Protein AF-A0A3M6VDS5-F1 (afdb_monomer_lite)

InterPro domains:
  IPR024435 Histidyl tRNA synthetase-related domain [PF12745] (3-62)

Sequence (66 aa):
MLLWGLGINARYLHPVLHLEGLDDYCAQQNIQWIVIVQNHMMREKQQVKIQAVNNHSDADVVTNVS

Structure (mmCIF, N/CA/C/O backbone):
data_AF-A0A3M6VDS5-F1
#
_entry.id   AF-A0A3M6VDS5-F1
#
loop_
_atom_site.group_PDB
_atom_site.id
_atom_site.type_symbol
_atom_site.label_atom_id
_atom_site.label_alt_id
_atom_site.label_comp_id
_atom_site.label_asym_id
_atom_site.label_entity_id
_atom_site.label_seq_id
_atom_site.pdbx_PDB_ins_code
_atom_site.Cartn_x
_atom_site.Cartn_y
_atom_site.Cartn_z
_atom_site.occupancy
_atom_site.B_iso_or_equiv
_atom_site.auth_seq_id
_atom_site.auth_comp_id
_atom_site.auth_asym_id
_atom_site.auth_atom_id
_atom_site.pdbx_PDB_model_num
ATOM 1 N N . MET A 1 1 ? -1.816 -8.033 9.423 1.00 62.06 1 MET A N 1
ATOM 2 C CA . MET A 1 1 ? -2.002 -9.437 8.987 1.00 62.06 1 MET A CA 1
ATOM 3 C C . MET A 1 1 ? -3.194 -9.657 8.053 1.00 62.06 1 MET A C 1
ATOM 5 O O . MET A 1 1 ? -3.185 -10.681 7.389 1.00 62.06 1 MET A O 1
ATOM 9 N N . LEU A 1 2 ? -4.171 -8.740 7.957 1.00 80.31 2 LEU A N 1
ATOM 10 C CA . LEU A 1 2 ? -5.381 -8.883 7.122 1.00 80.31 2 LEU A CA 1
ATOM 11 C C . LEU A 1 2 ? -5.112 -9.357 5.681 1.00 80.31 2 LEU A C 1
ATOM 13 O O . LEU A 1 2 ? -5.643 -10.383 5.276 1.00 80.31 2 LEU A O 1
ATOM 17 N N . LEU A 1 3 ? -4.233 -8.673 4.942 1.00 84.56 3 LEU A N 1
ATOM 18 C CA . LEU A 1 3 ? -3.927 -9.030 3.548 1.00 84.56 3 LEU A CA 1
ATOM 19 C C . LEU A 1 3 ? -3.327 -10.440 3.418 1.00 84.56 3 LEU A C 1
ATOM 21 O O . LEU A 1 3 ? -3.811 -11.245 2.628 1.00 84.56 3 LEU A O 1
ATOM 25 N N . TRP A 1 4 ? -2.336 -10.778 4.249 1.00 85.88 4 TRP A N 1
ATOM 26 C CA . TRP A 1 4 ? -1.740 -12.119 4.251 1.00 85.88 4 TRP A CA 1
ATOM 27 C C . TRP A 1 4 ? -2.739 -13.213 4.639 1.00 85.88 4 TRP A C 1
ATOM 29 O O . TRP A 1 4 ? -2.694 -14.298 4.071 1.00 85.88 4 TRP A O 1
ATOM 39 N N . GLY A 1 5 ? -3.664 -12.925 5.560 1.00 85.81 5 GLY A N 1
ATOM 40 C CA . GLY A 1 5 ? -4.739 -13.851 5.932 1.00 85.81 5 GLY A CA 1
ATOM 41 C C . GLY A 1 5 ? -5.701 -14.163 4.781 1.00 85.81 5 GLY A C 1
ATOM 42 O O . GLY A 1 5 ? -6.296 -15.234 4.763 1.00 85.81 5 GLY A O 1
ATOM 43 N N . LEU A 1 6 ? -5.803 -13.264 3.798 1.00 88.06 6 LEU A N 1
ATOM 44 C CA . LEU A 1 6 ? -6.581 -13.441 2.568 1.00 88.06 6 LEU A CA 1
ATOM 45 C C . LEU A 1 6 ? -5.747 -14.021 1.408 1.00 88.06 6 LEU A C 1
ATOM 47 O O . LEU A 1 6 ? -6.214 -14.058 0.274 1.00 88.06 6 LEU A O 1
ATOM 51 N N . GLY A 1 7 ? -4.504 -14.447 1.665 1.00 88.88 7 GLY A N 1
ATOM 52 C CA . GLY A 1 7 ? -3.596 -14.971 0.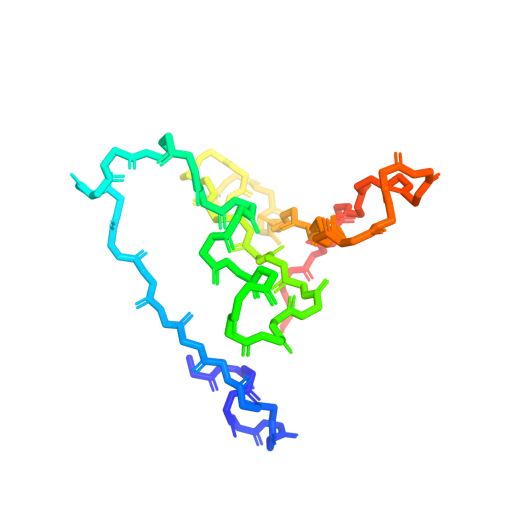639 1.00 88.88 7 GLY A CA 1
ATOM 53 C C . GLY A 1 7 ? -2.975 -13.898 -0.262 1.00 88.88 7 GLY A C 1
ATOM 54 O O . GLY A 1 7 ? -2.309 -14.229 -1.242 1.00 88.88 7 GLY A O 1
ATOM 55 N N . ILE A 1 8 ? -3.155 -12.613 0.061 1.00 89.31 8 ILE A N 1
ATOM 56 C CA . ILE A 1 8 ? -2.565 -11.508 -0.696 1.00 89.31 8 ILE A CA 1
ATOM 57 C C . ILE A 1 8 ? -1.105 -11.357 -0.272 1.00 89.31 8 ILE A C 1
ATOM 59 O O . ILE A 1 8 ? -0.799 -11.099 0.896 1.00 89.31 8 ILE A O 1
ATOM 63 N N . ASN A 1 9 ? -0.190 -11.490 -1.233 1.00 89.75 9 ASN A N 1
ATOM 64 C CA . ASN A 1 9 ? 1.228 -11.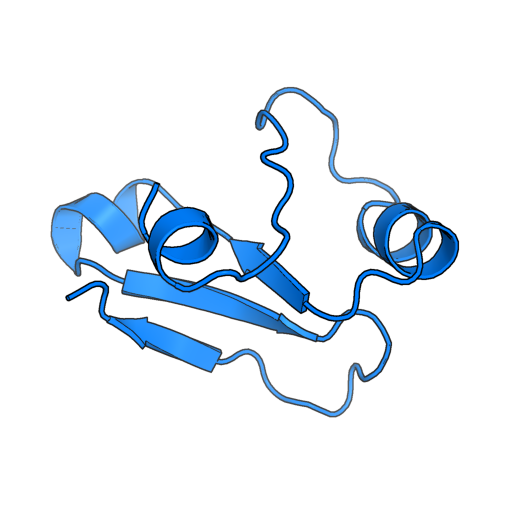257 -0.995 1.00 89.75 9 ASN A CA 1
ATOM 65 C C . ASN A 1 9 ? 1.490 -9.751 -0.861 1.00 89.75 9 ASN A C 1
ATOM 67 O O . ASN A 1 9 ? 1.461 -9.014 -1.843 1.00 89.75 9 ASN A O 1
ATOM 71 N N . ALA A 1 10 ? 1.731 -9.304 0.368 1.00 89.75 10 ALA A N 1
ATOM 72 C CA . ALA A 1 10 ? 2.048 -7.919 0.689 1.00 89.75 10 ALA A CA 1
ATOM 73 C C . ALA A 1 10 ? 3.428 -7.808 1.351 1.00 89.75 10 ALA A C 1
ATOM 75 O O . ALA A 1 10 ? 3.878 -8.722 2.045 1.00 89.75 10 ALA A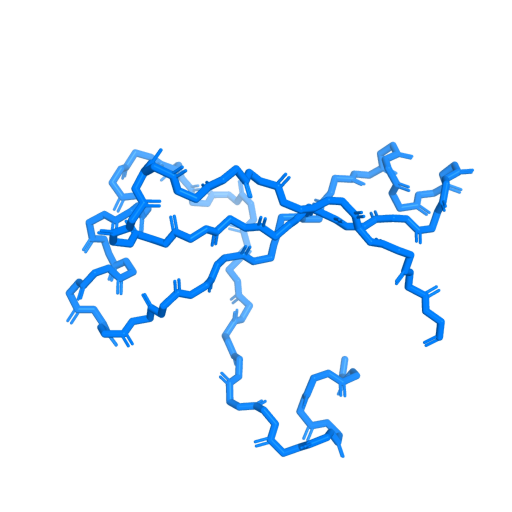 O 1
ATOM 76 N N . ARG A 1 11 ? 4.085 -6.658 1.188 1.00 88.62 11 ARG A N 1
ATOM 77 C CA . ARG A 1 11 ? 5.300 -6.292 1.928 1.00 88.62 11 ARG A CA 1
ATOM 78 C C . ARG A 1 11 ? 5.023 -5.032 2.738 1.00 88.62 11 ARG A C 1
ATOM 80 O O . ARG A 1 11 ? 4.375 -4.115 2.244 1.00 88.62 11 ARG A O 1
ATOM 87 N N . TYR A 1 12 ? 5.505 -4.997 3.977 1.00 87.06 12 TYR A N 1
ATOM 88 C CA . TYR A 1 12 ? 5.434 -3.805 4.816 1.00 87.06 12 TYR A CA 1
ATOM 89 C C . TYR A 1 12 ? 6.738 -3.016 4.699 1.00 87.06 12 TYR A C 1
ATOM 91 O O . TYR A 1 12 ? 7.815 -3.582 4.890 1.00 87.06 12 TYR A O 1
ATOM 99 N N . LEU A 1 13 ? 6.632 -1.719 4.411 1.00 84.44 13 LEU A N 1
ATOM 100 C CA . LEU A 1 13 ? 7.760 -0.793 4.363 1.00 84.44 13 LEU A CA 1
ATOM 101 C C . LEU A 1 13 ? 7.665 0.178 5.542 1.00 84.44 13 LEU A C 1
ATOM 103 O O . LEU A 1 13 ? 6.624 0.796 5.758 1.00 84.44 13 LEU A O 1
ATOM 107 N N . HIS A 1 14 ? 8.740 0.308 6.319 1.00 79.56 14 HIS A N 1
ATOM 108 C CA . HIS A 1 14 ? 8.753 1.213 7.466 1.00 79.56 14 HIS A CA 1
ATOM 109 C C . HIS A 1 14 ? 8.927 2.677 7.006 1.00 79.56 14 HIS A C 1
ATOM 111 O O . HIS A 1 14 ? 9.798 2.935 6.174 1.00 79.56 14 HIS A O 1
ATOM 117 N N . PRO A 1 15 ? 8.202 3.652 7.591 1.00 67.56 15 PRO A N 1
ATOM 118 C CA . PRO A 1 15 ? 8.191 5.066 7.171 1.00 67.56 15 PRO A CA 1
ATOM 119 C C . PRO A 1 15 ? 9.521 5.836 7.300 1.00 67.56 15 PRO A C 1
ATOM 121 O O . PRO A 1 15 ? 9.555 7.031 7.044 1.00 67.56 15 PRO A O 1
ATOM 124 N N . VAL A 1 16 ? 10.610 5.185 7.719 1.00 60.66 16 VAL A N 1
ATOM 125 C CA . VAL A 1 16 ? 11.941 5.816 7.852 1.00 60.66 16 VAL A CA 1
ATOM 126 C C . VAL A 1 16 ? 12.717 5.762 6.530 1.00 60.66 16 VAL A C 1
ATOM 128 O O . VAL A 1 16 ? 13.697 6.481 6.355 1.00 60.66 16 VAL A O 1
ATOM 131 N N . LEU A 1 17 ? 12.268 4.948 5.571 1.00 61.19 17 LEU A N 1
ATOM 132 C CA . LEU A 1 17 ? 12.769 5.010 4.204 1.00 61.19 17 LEU A CA 1
ATOM 133 C C . LEU A 1 17 ? 12.193 6.255 3.525 1.00 61.19 17 LEU A C 1
ATOM 135 O O . LEU A 1 17 ? 10.977 6.381 3.385 1.00 61.19 17 LEU A O 1
ATOM 139 N N . HIS A 1 18 ? 13.075 7.180 3.136 1.00 61.28 18 HIS A N 1
ATOM 140 C CA . HIS A 1 18 ? 12.709 8.312 2.290 1.00 61.28 18 HIS A CA 1
ATOM 141 C C . HIS A 1 18 ? 11.992 7.783 1.042 1.00 61.28 18 HIS A C 1
ATOM 143 O O . HIS A 1 18 ? 12.518 6.938 0.326 1.00 61.28 18 HIS A O 1
ATOM 149 N N . LEU A 1 19 ? 10.773 8.277 0.824 1.00 63.50 19 LEU A N 1
ATOM 150 C CA . LEU A 1 19 ? 9.830 7.841 -0.212 1.00 63.50 19 LEU A CA 1
ATOM 151 C C . LEU A 1 19 ? 10.229 8.278 -1.636 1.00 63.50 19 LEU A C 1
ATOM 153 O O . LEU A 1 19 ? 9.449 8.092 -2.568 1.00 63.50 19 LEU A O 1
ATOM 157 N N . GLU A 1 20 ? 11.410 8.878 -1.818 1.00 68.81 20 GLU A N 1
ATOM 158 C CA . GLU A 1 20 ? 11.913 9.214 -3.151 1.00 68.81 20 GLU A CA 1
ATOM 159 C C . GLU A 1 20 ? 12.163 7.922 -3.935 1.00 68.81 20 GLU A C 1
ATOM 161 O O . GLU A 1 20 ? 12.962 7.078 -3.532 1.00 68.81 20 GLU A O 1
ATOM 166 N N . GLY A 1 21 ? 11.434 7.750 -5.039 1.00 74.38 21 GLY A N 1
ATOM 167 C CA . GLY A 1 21 ? 11.516 6.552 -5.873 1.00 74.38 21 GLY A CA 1
ATOM 168 C C . GLY A 1 21 ? 10.730 5.349 -5.344 1.00 74.38 21 GLY A C 1
ATOM 169 O O . GLY A 1 21 ? 11.002 4.228 -5.768 1.00 74.38 21 GLY A O 1
ATOM 170 N N . LEU A 1 22 ? 9.757 5.533 -4.435 1.00 81.75 22 LEU A N 1
ATOM 171 C CA . LEU A 1 22 ? 8.883 4.425 -4.021 1.00 81.75 22 LEU A CA 1
ATOM 172 C C . LEU A 1 22 ? 8.131 3.828 -5.219 1.00 81.75 22 LEU A C 1
ATOM 174 O O . LEU A 1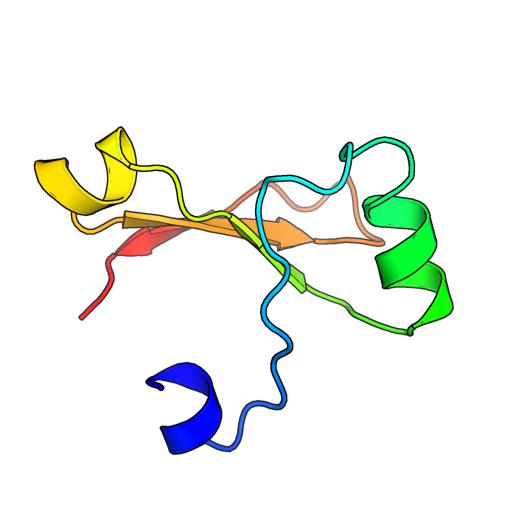 22 ? 8.055 2.607 -5.336 1.00 81.75 22 LEU A O 1
ATOM 178 N N . ASP A 1 23 ? 7.626 4.679 -6.112 1.00 81.31 23 ASP A N 1
ATOM 179 C CA . ASP A 1 23 ? 6.929 4.241 -7.323 1.00 81.31 23 ASP A CA 1
ATOM 180 C C . ASP A 1 23 ? 7.868 3.430 -8.228 1.00 81.31 23 ASP A C 1
ATOM 182 O O . ASP A 1 23 ? 7.516 2.328 -8.644 1.00 81.31 23 ASP A O 1
ATOM 186 N N . ASP A 1 24 ? 9.106 3.899 -8.427 1.00 83.69 24 ASP A N 1
ATOM 187 C CA . ASP A 1 24 ? 10.130 3.189 -9.205 1.00 83.69 24 ASP A CA 1
ATOM 188 C C . ASP A 1 24 ? 10.502 1.842 -8.571 1.00 83.69 24 ASP A C 1
ATOM 190 O O . ASP A 1 24 ? 10.610 0.828 -9.264 1.00 83.69 24 ASP A O 1
ATOM 194 N N . TYR A 1 25 ? 10.669 1.802 -7.246 1.00 84.81 25 TYR A N 1
ATOM 195 C CA . TYR A 1 25 ? 10.923 0.566 -6.508 1.00 84.81 25 TYR A CA 1
ATOM 196 C C . TYR A 1 25 ? 9.767 -0.420 -6.680 1.00 84.81 25 TYR A C 1
ATOM 198 O O . TYR A 1 25 ? 9.984 -1.594 -6.990 1.00 84.81 25 TYR A O 1
ATOM 206 N N . CYS A 1 26 ? 8.531 0.044 -6.500 1.00 87.25 26 CYS A N 1
ATOM 207 C CA . CYS A 1 26 ? 7.347 -0.782 -6.666 1.00 87.25 26 CYS A CA 1
ATOM 208 C C . CYS A 1 26 ? 7.226 -1.294 -8.107 1.00 87.25 26 CYS A C 1
ATOM 210 O O . CYS A 1 26 ? 7.013 -2.492 -8.296 1.00 87.25 26 CYS A O 1
ATOM 212 N N . ALA A 1 27 ? 7.466 -0.446 -9.108 1.00 84.81 27 ALA A N 1
ATOM 213 C CA . ALA A 1 27 ? 7.453 -0.826 -10.515 1.00 84.81 27 ALA A CA 1
ATOM 214 C C . ALA A 1 27 ? 8.519 -1.890 -10.832 1.00 84.81 27 ALA A C 1
ATOM 216 O O . ALA A 1 27 ? 8.202 -2.921 -11.429 1.00 84.81 27 ALA A O 1
ATOM 217 N N . GLN A 1 28 ? 9.761 -1.713 -10.361 1.00 87.19 28 GLN A N 1
ATOM 218 C CA . GLN A 1 28 ? 10.851 -2.689 -10.530 1.00 87.19 28 GLN A CA 1
ATOM 219 C C . GLN A 1 28 ? 10.552 -4.039 -9.870 1.00 87.19 28 GLN A C 1
ATOM 221 O O . GLN A 1 28 ? 10.970 -5.087 -10.360 1.00 87.19 28 GLN A O 1
ATOM 226 N N . GLN A 1 29 ? 9.836 -4.023 -8.747 1.00 87.94 29 GLN A N 1
ATOM 227 C CA . GLN A 1 29 ? 9.424 -5.228 -8.029 1.00 87.94 29 GLN A CA 1
ATOM 228 C C . GLN A 1 29 ? 8.122 -5.835 -8.577 1.00 87.94 29 GLN A C 1
ATOM 230 O O . GLN A 1 29 ? 7.628 -6.808 -8.006 1.00 87.94 29 GLN A O 1
ATOM 235 N N . ASN A 1 30 ? 7.570 -5.283 -9.664 1.00 87.50 30 ASN A N 1
ATOM 236 C CA . ASN A 1 30 ? 6.282 -5.670 -10.239 1.00 87.50 30 ASN A CA 1
ATOM 237 C C . ASN A 1 30 ? 5.126 -5.606 -9.216 1.00 87.50 30 ASN A C 1
ATOM 239 O O . ASN A 1 30 ? 4.195 -6.413 -9.232 1.00 87.50 30 ASN A O 1
ATOM 243 N N . ILE A 1 31 ? 5.211 -4.654 -8.285 1.00 89.38 31 ILE A N 1
ATOM 244 C CA . ILE A 1 31 ? 4.168 -4.342 -7.312 1.00 89.38 31 ILE A CA 1
ATOM 245 C C . ILE A 1 31 ? 3.174 -3.408 -7.993 1.00 89.38 31 ILE A C 1
ATOM 247 O O . ILE A 1 31 ? 3.542 -2.358 -8.508 1.00 89.38 31 ILE A O 1
ATOM 251 N N . GLN A 1 32 ? 1.903 -3.796 -7.984 1.00 88.75 32 GLN A N 1
ATOM 252 C CA . GLN A 1 32 ? 0.842 -3.059 -8.675 1.00 88.75 32 GLN A CA 1
ATOM 253 C C . GLN A 1 32 ? 0.186 -1.987 -7.798 1.00 88.75 32 GLN A C 1
ATOM 255 O O . GLN A 1 32 ? -0.294 -0.980 -8.315 1.00 88.75 32 GLN A O 1
ATOM 260 N N . TRP A 1 33 ? 0.171 -2.208 -6.481 1.00 89.50 33 TRP A N 1
ATOM 261 C CA . TRP A 1 33 ? -0.607 -1.420 -5.529 1.00 89.50 33 TRP A CA 1
ATOM 262 C C . TRP A 1 33 ? 0.221 -1.048 -4.306 1.00 89.50 33 TRP A C 1
ATOM 264 O O . TRP A 1 33 ? 0.945 -1.883 -3.758 1.00 89.50 33 TRP A O 1
ATOM 274 N N . ILE A 1 34 ? 0.038 0.182 -3.835 1.00 90.38 34 ILE A N 1
ATOM 275 C CA . ILE A 1 34 ? 0.596 0.679 -2.578 1.00 90.38 34 ILE A CA 1
ATOM 276 C C . ILE A 1 34 ? -0.562 0.975 -1.631 1.00 90.38 34 ILE A C 1
ATOM 278 O O . ILE A 1 34 ? -1.497 1.692 -1.981 1.00 90.38 34 ILE A O 1
ATOM 282 N N . VAL A 1 35 ? -0.488 0.440 -0.413 1.00 90.62 35 VAL A N 1
ATOM 283 C CA . VAL A 1 35 ? -1.421 0.773 0.669 1.00 90.62 35 VAL A CA 1
ATOM 284 C C . VAL A 1 35 ? -0.735 1.759 1.604 1.00 90.62 35 VAL A C 1
ATOM 286 O O . VAL A 1 35 ? 0.224 1.415 2.294 1.00 90.62 35 VAL A O 1
ATOM 289 N N . ILE A 1 36 ? -1.234 2.990 1.631 1.00 89.88 36 ILE A N 1
ATOM 290 C CA . ILE A 1 36 ? -0.705 4.075 2.449 1.00 89.88 36 ILE A CA 1
ATOM 291 C C . ILE A 1 36 ? -1.514 4.152 3.742 1.00 89.88 36 ILE A C 1
ATOM 293 O O . ILE A 1 36 ? -2.721 4.410 3.748 1.00 89.88 36 ILE A O 1
ATOM 297 N N . VAL A 1 37 ? -0.810 3.955 4.855 1.00 88.88 37 VAL A N 1
ATOM 298 C CA . VAL A 1 37 ? -1.368 3.990 6.205 1.00 88.88 37 VAL A CA 1
ATOM 299 C C . VAL A 1 37 ? -0.908 5.271 6.891 1.00 88.88 37 VAL A C 1
ATOM 301 O O . VAL A 1 37 ? 0.258 5.409 7.254 1.00 88.88 37 VAL A O 1
ATOM 304 N N . GLN A 1 38 ? -1.824 6.218 7.076 1.00 88.00 38 GLN A N 1
ATOM 305 C CA . GLN A 1 38 ? -1.556 7.462 7.797 1.00 88.00 38 GLN A CA 1
ATOM 306 C C . GLN A 1 38 ? -2.229 7.433 9.166 1.00 88.00 38 GLN A C 1
ATOM 308 O O . GLN A 1 38 ? -3.383 7.024 9.293 1.00 88.00 38 GLN A O 1
ATOM 313 N N . ASN A 1 39 ? -1.517 7.906 10.194 1.00 87.44 39 ASN A N 1
ATOM 314 C CA . ASN A 1 39 ? -1.994 7.846 11.578 1.00 87.44 39 ASN A CA 1
ATOM 315 C C . ASN A 1 39 ? -3.362 8.510 11.771 1.00 87.44 39 ASN A C 1
ATOM 317 O O . ASN A 1 39 ? -4.211 7.934 12.445 1.00 87.44 39 ASN A O 1
ATOM 321 N N . HIS A 1 40 ? -3.584 9.685 11.176 1.00 87.06 40 HIS A N 1
ATOM 322 C CA . HIS A 1 40 ? -4.859 10.393 11.299 1.00 87.06 40 HIS A CA 1
ATOM 323 C C . HIS A 1 40 ? -5.997 9.625 10.602 1.00 87.06 40 HIS A C 1
ATOM 325 O O . HIS A 1 40 ? -7.036 9.390 11.209 1.00 87.06 40 HIS A O 1
ATOM 331 N N . MET A 1 41 ? -5.780 9.126 9.376 1.00 87.38 41 MET A N 1
ATOM 332 C CA . MET A 1 41 ? -6.789 8.349 8.641 1.00 87.38 41 MET A CA 1
ATOM 333 C C . MET A 1 41 ? -7.168 7.059 9.371 1.00 87.38 41 MET A C 1
ATOM 335 O O . MET A 1 41 ? -8.349 6.737 9.492 1.00 87.38 41 MET A O 1
ATOM 339 N N . MET A 1 42 ? -6.183 6.342 9.911 1.00 89.00 42 MET A N 1
ATOM 340 C CA . MET A 1 42 ? -6.449 5.108 10.643 1.00 89.00 42 MET A CA 1
ATOM 341 C C . MET A 1 42 ? -7.114 5.357 11.991 1.00 89.00 42 MET A C 1
ATOM 343 O O . MET A 1 42 ? -8.126 4.729 12.287 1.00 89.00 42 MET A O 1
ATOM 347 N N . ARG A 1 43 ? -6.568 6.252 12.825 1.00 89.50 43 ARG A N 1
ATOM 348 C CA . ARG A 1 43 ? -7.085 6.445 14.189 1.00 89.50 43 ARG A CA 1
ATOM 349 C C . ARG A 1 43 ? -8.467 7.079 14.204 1.00 89.50 43 ARG A C 1
ATOM 351 O O . ARG A 1 43 ? -9.280 6.697 15.036 1.00 89.50 43 ARG A O 1
ATOM 358 N N . GLU A 1 44 ? -8.722 8.029 13.313 1.00 89.31 44 GLU A N 1
ATOM 359 C CA . GLU A 1 44 ? -9.957 8.815 13.344 1.00 89.31 44 GLU A CA 1
ATOM 360 C C . GLU A 1 44 ? -11.050 8.214 12.464 1.00 89.31 44 GLU A C 1
ATOM 362 O O . GLU A 1 44 ? -12.226 8.312 12.802 1.00 89.31 44 GLU A O 1
ATOM 367 N N . LYS A 1 45 ? -10.675 7.602 11.332 1.00 89.12 45 LYS A N 1
ATOM 368 C CA . LYS A 1 45 ? -11.632 7.184 10.296 1.00 89.12 45 LYS A CA 1
ATOM 369 C C . LYS A 1 45 ? -11.601 5.691 9.988 1.00 89.12 45 LYS A C 1
ATOM 371 O O . LYS A 1 45 ? -12.457 5.239 9.239 1.00 89.12 45 LYS A O 1
ATOM 376 N N . GLN A 1 46 ? -10.646 4.935 10.542 1.00 91.75 46 GLN A N 1
ATOM 377 C CA . GLN A 1 46 ? -10.399 3.533 10.176 1.00 91.75 46 GLN A CA 1
ATOM 378 C C . GLN A 1 46 ? -10.244 3.369 8.657 1.00 91.75 46 GLN A C 1
ATOM 380 O O . GLN A 1 46 ? -10.822 2.467 8.060 1.00 91.75 46 GLN A O 1
ATOM 385 N N . GLN A 1 47 ? -9.500 4.275 8.017 1.00 92.69 47 GLN A N 1
ATOM 386 C CA . GLN A 1 47 ? -9.344 4.313 6.563 1.00 92.69 47 GLN A CA 1
ATOM 387 C C . GLN A 1 47 ? -7.888 4.193 6.128 1.00 92.69 47 GLN A C 1
ATOM 389 O O . GLN A 1 47 ? -6.979 4.713 6.778 1.00 92.69 47 GLN A O 1
ATOM 394 N N . VAL A 1 48 ? -7.695 3.571 4.968 1.00 91.81 48 VAL A N 1
ATOM 395 C CA . VAL A 1 48 ? -6.425 3.528 4.237 1.00 91.81 48 VAL A CA 1
ATOM 396 C C . VAL A 1 48 ? -6.608 4.071 2.829 1.00 91.81 48 VAL A C 1
ATOM 398 O O . VAL A 1 48 ? -7.701 4.017 2.261 1.00 91.81 48 VAL A O 1
ATOM 401 N N . LYS A 1 49 ? -5.517 4.580 2.262 1.00 91.44 49 LYS A N 1
ATOM 402 C CA . LYS A 1 49 ? -5.450 4.999 0.865 1.00 91.44 49 LYS A CA 1
ATOM 403 C C . LYS A 1 49 ? -4.748 3.914 0.050 1.00 91.44 49 LYS A C 1
ATOM 405 O O . LYS A 1 49 ? -3.733 3.380 0.490 1.00 91.44 49 LYS A O 1
ATOM 410 N N . ILE A 1 50 ? -5.279 3.594 -1.120 1.00 90.75 50 ILE A N 1
ATOM 411 C CA . ILE A 1 50 ? -4.726 2.637 -2.074 1.00 90.75 50 ILE A CA 1
ATOM 412 C C . ILE A 1 50 ? -4.376 3.402 -3.346 1.00 90.75 50 ILE A C 1
ATOM 414 O O . ILE A 1 50 ? -5.226 4.099 -3.896 1.00 90.75 50 ILE A O 1
ATOM 418 N N . GLN A 1 51 ? -3.132 3.263 -3.790 1.00 89.75 51 GLN A N 1
ATOM 419 C CA . GLN A 1 51 ? -2.588 3.927 -4.971 1.00 89.75 51 GLN A CA 1
ATOM 420 C C . GLN A 1 51 ? -2.116 2.885 -5.990 1.00 89.75 51 GLN A C 1
ATOM 422 O O . GLN A 1 51 ? -1.489 1.887 -5.616 1.00 89.75 51 GLN A O 1
ATOM 427 N N . ALA A 1 52 ? -2.414 3.121 -7.269 1.00 88.88 52 ALA A N 1
ATOM 428 C CA . ALA A 1 52 ? -1.884 2.340 -8.383 1.00 88.88 52 ALA A CA 1
ATOM 429 C C . ALA A 1 52 ? -0.463 2.807 -8.730 1.00 88.88 52 ALA A C 1
ATOM 431 O O . ALA A 1 52 ? -0.212 4.004 -8.851 1.00 88.88 52 ALA A O 1
ATOM 432 N N . VAL A 1 53 ? 0.462 1.863 -8.918 1.00 84.62 53 VAL A N 1
ATOM 433 C CA . VAL A 1 53 ? 1.882 2.170 -9.179 1.00 84.62 53 VAL A CA 1
ATOM 434 C C . VAL A 1 53 ? 2.118 2.573 -10.637 1.00 84.62 53 VAL A C 1
ATOM 436 O O . VAL A 1 53 ? 2.780 3.564 -10.908 1.00 84.62 53 VAL A O 1
ATOM 439 N N . ASN A 1 54 ? 1.546 1.826 -11.586 1.00 74.75 54 ASN A N 1
ATOM 440 C CA . ASN A 1 54 ? 1.844 1.973 -13.020 1.00 74.75 54 ASN A CA 1
ATOM 441 C C . ASN A 1 54 ? 0.741 2.677 -13.818 1.00 74.75 54 ASN A C 1
ATOM 443 O O . ASN A 1 54 ? 0.830 2.771 -15.041 1.00 74.75 54 ASN A O 1
ATOM 447 N N . ASN A 1 55 ? -0.322 3.127 -13.153 1.00 69.44 55 ASN A N 1
ATOM 448 C CA . ASN A 1 55 ? -1.467 3.729 -13.818 1.00 69.44 55 ASN A CA 1
ATOM 449 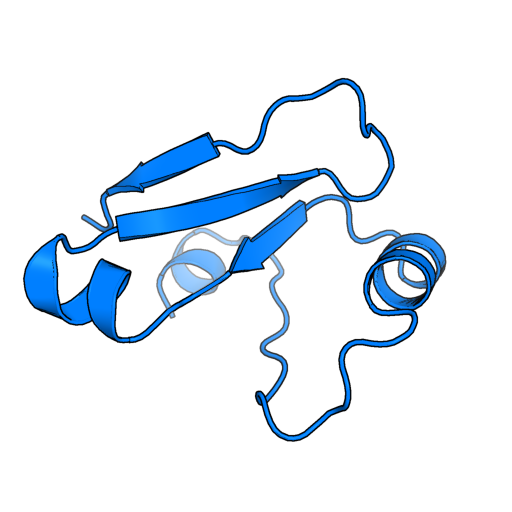C C . ASN A 1 55 ? -1.871 5.005 -13.084 1.00 69.44 55 ASN A C 1
ATOM 451 O O . ASN A 1 55 ? -2.842 5.026 -12.340 1.00 69.44 55 ASN A O 1
ATOM 455 N N . HIS A 1 56 ? -1.115 6.085 -13.296 1.00 63.31 56 HIS A N 1
ATOM 456 C CA . HIS A 1 56 ? -1.404 7.397 -12.697 1.00 63.31 56 HIS A CA 1
ATOM 457 C C . HIS A 1 56 ? -2.759 7.988 -13.135 1.00 63.31 56 HIS A C 1
ATOM 459 O O . HIS A 1 56 ? -3.181 9.016 -12.613 1.00 63.31 56 HIS A O 1
ATOM 465 N N . SER A 1 57 ? -3.426 7.372 -14.117 1.00 64.19 57 SER A N 1
ATOM 466 C CA . SER A 1 57 ? -4.801 7.693 -14.505 1.00 64.19 57 SER A CA 1
ATOM 467 C C . SER A 1 57 ? -5.849 7.085 -13.570 1.00 64.19 57 SER A C 1
ATOM 469 O O . SER A 1 57 ? -6.963 7.603 -13.513 1.00 64.19 57 SER A O 1
ATOM 471 N N . ASP A 1 58 ? -5.509 6.022 -12.834 1.00 72.44 58 ASP A N 1
ATOM 472 C CA . ASP A 1 58 ? -6.386 5.473 -11.806 1.00 72.44 58 ASP A CA 1
ATOM 473 C C . ASP A 1 58 ? -6.318 6.372 -10.573 1.00 72.44 58 ASP A C 1
ATOM 475 O O . ASP A 1 58 ? -5.255 6.606 -9.993 1.00 72.44 58 ASP A O 1
ATOM 479 N N . ALA A 1 59 ? -7.474 6.907 -10.186 1.00 74.75 59 ALA A N 1
ATOM 480 C CA . ALA A 1 59 ? -7.580 7.730 -8.998 1.00 74.75 59 ALA A CA 1
AT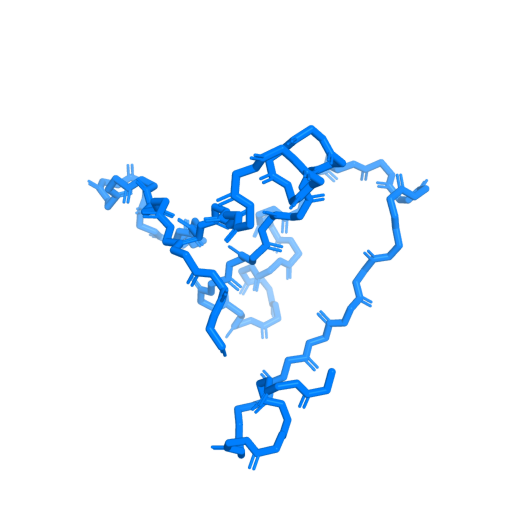OM 481 C C . ALA A 1 59 ? -7.280 6.899 -7.747 1.00 74.75 59 ALA A C 1
ATOM 483 O O . ALA A 1 59 ? -7.699 5.746 -7.623 1.00 74.75 59 ALA A O 1
ATOM 484 N N . ASP A 1 60 ? -6.611 7.530 -6.789 1.00 85.62 60 ASP A N 1
ATOM 485 C CA . ASP A 1 60 ? -6.400 6.939 -5.479 1.00 85.62 60 ASP A CA 1
ATOM 486 C C . ASP A 1 60 ? -7.734 6.567 -4.819 1.00 85.62 60 ASP A C 1
ATOM 488 O O . ASP A 1 60 ? -8.667 7.373 -4.754 1.00 85.62 60 ASP A O 1
ATOM 492 N N . VAL A 1 61 ? -7.805 5.359 -4.263 1.00 89.81 61 VAL A N 1
ATOM 493 C CA . VAL A 1 61 ? -9.003 4.857 -3.588 1.00 89.81 61 VAL A CA 1
ATOM 494 C C . VAL A 1 61 ? -8.818 4.966 -2.082 1.00 89.81 61 VAL A C 1
ATOM 496 O O . VAL A 1 61 ? -7.855 4.447 -1.526 1.00 89.81 61 VAL A O 1
ATOM 499 N N . VAL A 1 62 ? -9.762 5.604 -1.391 1.00 89.69 62 VAL A N 1
ATOM 500 C CA . VAL A 1 62 ? -9.831 5.570 0.076 1.00 89.69 62 VAL A CA 1
ATOM 501 C C . VAL A 1 62 ? -10.869 4.539 0.488 1.00 89.69 62 VAL A C 1
ATOM 503 O O . VAL A 1 62 ? -12.024 4.624 0.077 1.00 89.69 62 VAL A O 1
ATOM 506 N N . THR A 1 63 ? -10.465 3.569 1.305 1.00 89.69 63 THR A N 1
ATOM 507 C CA . THR A 1 63 ? -11.349 2.502 1.784 1.00 89.69 63 THR A CA 1
ATOM 508 C C . THR A 1 63 ? -11.270 2.342 3.293 1.00 89.69 63 THR A C 1
ATOM 510 O O . THR A 1 63 ? -10.238 2.613 3.911 1.00 89.69 63 THR A O 1
ATOM 513 N N . ASN A 1 64 ? -12.370 1.875 3.879 1.00 89.31 64 ASN A N 1
ATOM 514 C CA . ASN A 1 64 ? -12.434 1.517 5.288 1.00 89.31 64 ASN A CA 1
ATOM 515 C C . ASN A 1 64 ? -11.684 0.200 5.542 1.00 89.31 64 ASN A C 1
ATOM 517 O O . ASN A 1 64 ? -11.612 -0.669 4.671 1.00 89.31 64 ASN A O 1
ATOM 521 N N . VAL A 1 65 ? -11.160 0.061 6.753 1.00 82.69 65 VAL A N 1
ATOM 522 C CA . VAL A 1 65 ? -10.571 -1.160 7.297 1.00 82.69 65 VAL A CA 1
ATOM 523 C C . VAL A 1 65 ? -11.641 -1.818 8.160 1.00 82.69 65 VAL A C 1
ATOM 525 O O . VAL A 1 65 ? -12.071 -1.236 9.154 1.00 82.69 65 VAL A O 1
ATOM 528 N N . SER A 1 66 ? -12.107 -2.994 7.744 1.00 71.25 66 SER A N 1
ATOM 529 C CA . SER A 1 66 ? -13.136 -3.795 8.424 1.00 71.25 66 SER A CA 1
ATOM 530 C C . SER A 1 66 ? -12.559 -5.086 8.976 1.00 71.25 66 SER A C 1
ATOM 532 O O . SER A 1 66 ? -11.748 -5.693 8.236 1.00 71.25 66 SER A O 1
#

pLDDT: mean 83.04, std 9.25, range [60.66, 92.69]

Foldseek 3Di:
DVCVVVVHDDDDDDPVPDCVCVLVVCVVVVNQKDWADDPCCCPPPQWIWIDGSPCPVDDIDIDHDD

Radius of gyration: 12.42 Å; chains: 1; bounding box: 26×25×29 Å

Organism: NCBI:txid542832

Secondary structure (DSSP, 8-state):
-HHHHTT-------TTS--TTHHHHHHHTT--EEEE--HHHHHHH-EEEEEESS-TTSPPEEEE--